Protein AF-A0A396HF95-F1 (afdb_monomer_lite)

pLDDT: mean 95.22, std 3.92, range [80.38, 98.25]

Sequence (50 aa):
MPLRIDDRKVKSLRGKEIPLVRVVWGGATGESLTWELESKMRESYPELFA

Foldseek 3Di:
DWDAFPDWDWDADPNDTFIWTWTWDDDPVGTDTDIDGPVVCCVPPVVRVD

Organism: Medicago truncatula (NCBI:txid3880)

Secondary structure (DSSP, 8-state):
-EEEEEEEEEEEETTEEEEEEEEEEEETTEEEEEEEEHHHHHHH-GGGG-

Structure (mmCIF, N/CA/C/O backbone):
data_AF-A0A396HF95-F1
#
_entry.id   AF-A0A396HF95-F1
#
loop_
_atom_site.group_PDB
_atom_site.id
_atom_site.type_symbol
_atom_site.label_atom_id
_atom_site.label_alt_id
_atom_site.label_comp_id
_atom_site.label_asym_id
_atom_site.label_entity_id
_atom_site.label_seq_id
_atom_site.pdbx_PDB_ins_code
_atom_site.Cartn_x
_atom_site.Cartn_y
_atom_site.Cartn_z
_atom_site.occupancy
_atom_site.B_iso_or_equiv
_atom_site.auth_seq_id
_atom_site.auth_comp_id
_atom_site.auth_asym_id
_atom_site.auth_atom_id
_atom_site.pdbx_PDB_model_num
ATOM 1 N N . MET A 1 1 ? 7.095 3.171 -9.997 1.00 89.88 1 MET A N 1
ATOM 2 C CA . MET A 1 1 ? 5.640 3.456 -10.033 1.00 89.88 1 MET A CA 1
ATOM 3 C C . MET A 1 1 ? 4.892 2.236 -9.529 1.00 89.88 1 MET A C 1
ATOM 5 O O . MET A 1 1 ? 5.376 1.139 -9.797 1.00 89.88 1 MET A O 1
ATOM 9 N N . PRO A 1 2 ? 3.784 2.380 -8.789 1.00 95.50 2 PRO A N 1
ATOM 10 C CA . PRO A 1 2 ? 2.998 1.220 -8.395 1.00 95.50 2 PRO A CA 1
ATOM 11 C C . PRO A 1 2 ? 2.297 0.648 -9.630 1.00 95.50 2 PRO A C 1
ATOM 13 O O . PRO A 1 2 ? 1.817 1.393 -10.478 1.00 95.50 2 PRO A O 1
ATOM 16 N N . LEU A 1 3 ? 2.312 -0.673 -9.761 1.00 95.38 3 LEU A N 1
ATOM 17 C CA . LEU A 1 3 ? 1.774 -1.387 -10.918 1.00 95.38 3 LEU A CA 1
ATOM 18 C C . LEU A 1 3 ? 0.411 -1.993 -10.606 1.00 95.38 3 LEU 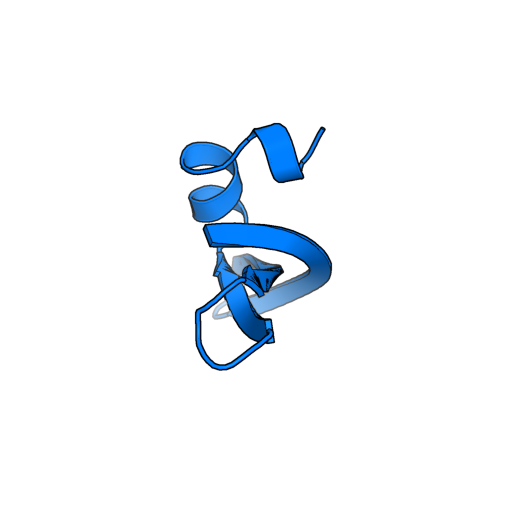A C 1
ATOM 20 O O . LEU A 1 3 ? -0.510 -1.893 -11.406 1.00 95.38 3 LEU A O 1
ATOM 24 N N . ARG A 1 4 ? 0.298 -2.654 -9.451 1.00 96.12 4 ARG A N 1
ATOM 25 C CA . ARG A 1 4 ? -0.921 -3.336 -9.010 1.00 96.12 4 ARG A CA 1
ATOM 26 C C . ARG A 1 4 ? -0.880 -3.633 -7.520 1.00 96.12 4 ARG A C 1
ATOM 28 O O . ARG A 1 4 ? 0.188 -3.663 -6.902 1.00 96.12 4 ARG A O 1
ATOM 35 N N . ILE A 1 5 ? -2.051 -3.925 -6.974 1.00 97.44 5 ILE A N 1
ATOM 36 C CA . ILE A 1 5 ? -2.192 -4.530 -5.653 1.00 97.44 5 ILE A CA 1
ATOM 37 C C . ILE A 1 5 ? -2.150 -6.047 -5.829 1.00 97.44 5 ILE A C 1
ATOM 39 O O . ILE A 1 5 ? -2.888 -6.608 -6.634 1.00 97.44 5 ILE A O 1
ATOM 43 N N . ASP A 1 6 ? -1.254 -6.699 -5.100 1.00 97.12 6 ASP A N 1
ATOM 44 C CA . ASP A 1 6 ? -1.079 -8.153 -5.119 1.00 97.12 6 ASP A CA 1
ATOM 45 C C . ASP A 1 6 ? -1.888 -8.843 -4.018 1.00 97.12 6 ASP A C 1
ATOM 47 O O . ASP A 1 6 ? -2.308 -9.981 -4.183 1.00 97.12 6 ASP A O 1
ATOM 51 N N . ASP A 1 7 ? -2.109 -8.158 -2.890 1.00 97.69 7 ASP A N 1
ATOM 52 C CA . ASP A 1 7 ? -2.797 -8.730 -1.732 1.00 97.69 7 ASP A CA 1
ATOM 53 C C . ASP A 1 7 ? -3.344 -7.654 -0.779 1.00 97.69 7 ASP A C 1
ATOM 55 O O . ASP A 1 7 ? -2.931 -6.490 -0.828 1.00 97.69 7 ASP A O 1
ATOM 59 N N . ARG A 1 8 ? -4.243 -8.044 0.131 1.00 97.50 8 ARG A N 1
ATOM 60 C CA . ARG A 1 8 ? -4.800 -7.199 1.196 1.00 97.50 8 ARG A CA 1
ATOM 61 C C . ARG A 1 8 ? -4.789 -7.938 2.530 1.00 97.50 8 ARG A C 1
ATOM 63 O O . ARG A 1 8 ? -5.064 -9.129 2.600 1.00 97.50 8 ARG A O 1
ATOM 70 N N . LYS A 1 9 ? -4.516 -7.222 3.620 1.00 97.25 9 LYS A N 1
ATOM 71 C CA . LYS A 1 9 ? -4.639 -7.761 4.982 1.00 97.25 9 LYS A CA 1
ATOM 72 C C . LYS A 1 9 ? -5.056 -6.688 5.968 1.00 97.25 9 LYS A C 1
ATOM 74 O O . LYS A 1 9 ? -4.704 -5.525 5.809 1.00 97.25 9 LYS A O 1
ATOM 79 N N . VAL A 1 10 ? -5.707 -7.095 7.047 1.00 97.62 10 VAL A N 1
ATOM 80 C CA . VAL A 1 10 ? -6.039 -6.210 8.167 1.00 97.62 10 VAL A CA 1
ATOM 81 C C . VAL A 1 10 ? -5.182 -6.594 9.366 1.00 97.62 10 VAL A C 1
ATOM 83 O O . VAL A 1 10 ? -5.051 -7.772 9.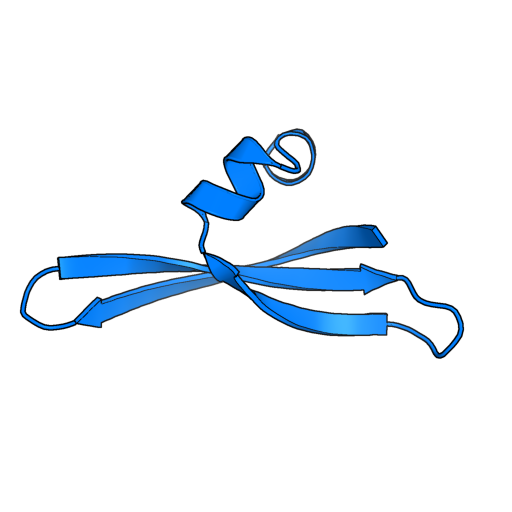696 1.00 97.62 10 VAL A O 1
ATOM 86 N N . LYS A 1 11 ? -4.558 -5.605 10.011 1.00 95.88 11 LYS A N 1
ATOM 87 C CA . LYS A 1 11 ? -3.851 -5.790 11.284 1.00 95.88 11 LYS A CA 1
ATOM 88 C C . LYS A 1 11 ? -4.616 -5.118 12.410 1.00 95.88 11 LYS A C 1
ATOM 90 O O . LYS A 1 11 ? -4.955 -3.946 12.298 1.00 95.88 11 LYS A O 1
ATOM 95 N N . SER A 1 12 ? -4.800 -5.816 13.522 1.00 96.50 12 SER A N 1
ATOM 96 C CA . SER A 1 12 ? -5.362 -5.226 14.737 1.00 96.50 12 SER A CA 1
ATOM 97 C C . SER A 1 12 ? -4.237 -4.700 15.630 1.00 96.50 12 SER A C 1
ATOM 99 O O . SER A 1 12 ? -3.358 -5.456 16.043 1.00 96.50 12 SER A O 1
ATOM 101 N N . LEU A 1 13 ? -4.252 -3.406 15.948 1.00 93.62 13 LEU A N 1
ATOM 102 C CA . LEU A 1 13 ? -3.306 -2.778 16.869 1.00 93.62 13 LEU A CA 1
ATOM 103 C C . LEU A 1 13 ? -4.070 -1.945 17.897 1.00 93.62 13 LEU A C 1
ATOM 105 O O . LEU A 1 13 ? -4.737 -0.975 17.547 1.00 93.62 13 LEU A O 1
ATOM 109 N N . ARG A 1 14 ? -3.959 -2.318 19.180 1.00 94.19 14 ARG A N 1
ATOM 110 C CA . ARG A 1 14 ? -4.631 -1.631 20.303 1.00 94.19 14 ARG A CA 1
ATOM 111 C C . ARG A 1 14 ? -6.145 -1.462 20.081 1.00 94.19 14 ARG A C 1
ATOM 113 O O . ARG A 1 14 ? -6.693 -0.389 20.306 1.00 94.19 14 ARG A O 1
ATOM 120 N N . GLY A 1 15 ? -6.799 -2.512 19.581 1.00 94.62 15 GLY A N 1
ATOM 121 C CA . GLY A 1 15 ? -8.239 -2.511 19.295 1.00 94.62 15 GLY A CA 1
ATOM 122 C C . GLY A 1 15 ? -8.653 -1.761 18.024 1.00 94.62 15 GLY A C 1
ATOM 123 O O . GLY A 1 15 ? -9.842 -1.682 17.746 1.00 94.62 15 GLY A O 1
ATOM 124 N N . LYS A 1 16 ? -7.706 -1.224 17.241 1.00 95.38 16 LYS A N 1
ATOM 125 C CA . LYS A 1 16 ? -7.987 -0.609 15.937 1.00 95.38 16 LYS A CA 1
ATOM 126 C C . LYS A 1 16 ? -7.591 -1.537 14.803 1.00 95.38 16 LYS A C 1
ATOM 128 O O . LYS A 1 16 ? -6.515 -2.130 14.843 1.00 95.38 16 LYS A O 1
ATOM 133 N N . GLU A 1 17 ? -8.429 -1.609 13.782 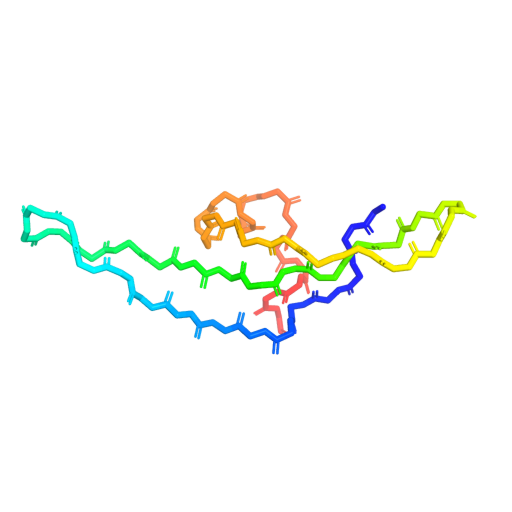1.00 96.88 17 GLU A N 1
ATOM 134 C CA . GLU A 1 17 ? -8.127 -2.303 12.535 1.00 96.88 17 GLU A CA 1
ATOM 135 C C . GLU A 1 17 ? -7.370 -1.379 11.579 1.00 96.88 17 GLU A C 1
ATOM 137 O O . GLU A 1 17 ? -7.748 -0.228 11.365 1.00 96.88 17 GLU A O 1
ATOM 142 N N . ILE A 1 18 ? -6.272 -1.883 11.022 1.00 97.44 18 ILE A N 1
ATOM 143 C CA . ILE A 1 18 ? -5.392 -1.172 10.097 1.00 97.44 18 ILE A C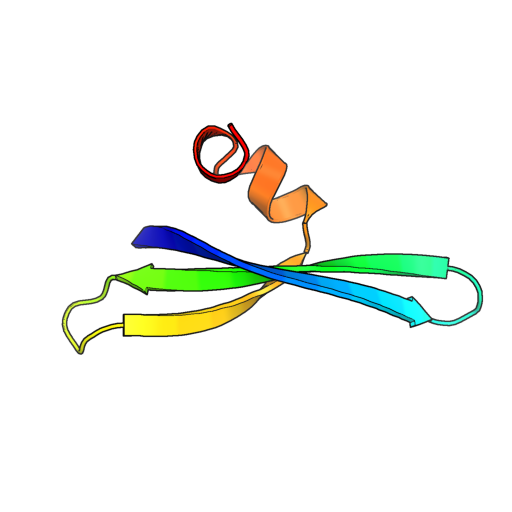A 1
ATOM 144 C C . ILE A 1 18 ? -5.326 -1.987 8.800 1.00 97.44 18 ILE A C 1
ATOM 146 O O . ILE A 1 18 ? -4.571 -2.967 8.736 1.00 97.44 18 ILE A O 1
ATOM 150 N N . PRO A 1 19 ? -6.112 -1.614 7.776 1.00 97.81 19 PRO A N 1
ATOM 151 C CA . PRO A 1 19 ? -6.046 -2.234 6.460 1.00 97.81 19 PRO A CA 1
ATOM 152 C C . PRO A 1 19 ? -4.739 -1.877 5.745 1.00 97.81 19 PRO A C 1
ATOM 154 O O . PRO A 1 19 ? -4.334 -0.712 5.667 1.00 97.81 19 PRO A O 1
ATOM 157 N N . LEU A 1 20 ? -4.074 -2.899 5.223 1.00 98.25 20 LEU A N 1
ATOM 158 C CA . LEU A 1 20 ? -2.838 -2.813 4.462 1.00 98.25 20 LEU A CA 1
ATOM 159 C C . LEU A 1 20 ? -3.024 -3.499 3.114 1.00 98.25 20 LEU A C 1
ATOM 161 O O . LEU A 1 20 ? -3.634 -4.566 3.024 1.00 98.25 20 LEU A O 1
ATOM 165 N N . VAL A 1 21 ? -2.403 -2.937 2.088 1.00 98.12 21 VAL A N 1
ATOM 166 C CA . VAL A 1 21 ? -2.330 -3.518 0.748 1.00 98.12 21 VAL A CA 1
ATOM 167 C C . VAL A 1 21 ? -0.882 -3.837 0.410 1.00 98.12 21 VAL A C 1
ATOM 169 O O . VAL A 1 21 ? 0.031 -3.092 0.770 1.00 98.12 21 VAL A O 1
ATOM 172 N N . ARG A 1 22 ? -0.656 -4.965 -0.257 1.00 98.06 22 ARG A N 1
ATOM 173 C CA . ARG A 1 22 ? 0.648 -5.318 -0.808 1.00 98.06 22 ARG A CA 1
ATOM 174 C C . ARG A 1 22 ? 0.730 -4.752 -2.214 1.00 98.06 22 ARG A C 1
ATOM 176 O O . ARG A 1 22 ? -0.061 -5.134 -3.071 1.00 98.06 22 ARG A O 1
ATOM 183 N N . VAL A 1 23 ? 1.662 -3.841 -2.440 1.00 97.56 23 VAL A N 1
ATOM 184 C CA . VAL A 1 23 ? 1.799 -3.112 -3.700 1.00 97.56 23 VAL A CA 1
ATOM 185 C C . VAL A 1 23 ? 3.026 -3.627 -4.433 1.00 97.56 23 VAL A C 1
ATOM 187 O O . VAL A 1 23 ? 4.111 -3.709 -3.853 1.00 97.56 23 VAL A O 1
ATOM 190 N N . VAL A 1 24 ? 2.839 -3.972 -5.705 1.00 97.00 24 VAL A N 1
ATOM 191 C CA . VAL A 1 24 ? 3.934 -4.248 -6.638 1.00 97.00 24 VAL A CA 1
ATOM 192 C C . VAL A 1 24 ? 4.378 -2.921 -7.226 1.00 97.00 24 VAL A C 1
ATOM 194 O O . VAL A 1 24 ? 3.569 -2.189 -7.795 1.00 97.00 24 VAL A O 1
ATOM 197 N N . TRP A 1 25 ? 5.663 -2.622 -7.127 1.00 95.62 25 TRP A N 1
ATOM 198 C CA . TRP A 1 25 ? 6.276 -1.427 -7.684 1.00 95.62 25 TRP A CA 1
ATOM 199 C C . TRP A 1 25 ? 7.171 -1.809 -8.848 1.00 95.62 25 TRP A C 1
ATOM 201 O O . TRP A 1 25 ? 8.073 -2.624 -8.688 1.00 95.62 25 TRP A O 1
ATOM 211 N N . GLY A 1 26 ? 6.964 -1.171 -9.992 1.00 94.56 26 GLY A N 1
ATOM 212 C CA . GLY A 1 26 ? 7.902 -1.206 -11.103 1.00 94.56 26 GLY A CA 1
ATOM 213 C C . GLY A 1 26 ? 9.053 -0.236 -10.850 1.00 94.56 26 GLY A C 1
ATOM 214 O O . GLY A 1 26 ? 8.820 0.935 -10.510 1.00 94.56 26 GLY A O 1
ATOM 215 N N . GLY A 1 27 ? 10.281 -0.718 -11.036 1.00 86.81 27 GLY A N 1
ATOM 216 C CA . GLY A 1 27 ? 11.513 0.060 -10.956 1.00 86.81 27 GLY A CA 1
ATOM 217 C C . GLY A 1 27 ? 12.577 -0.435 -11.938 1.00 86.81 27 GLY A C 1
ATOM 218 O O . GLY A 1 27 ? 12.446 -1.500 -12.535 1.00 86.81 27 GLY A O 1
ATOM 219 N N . ALA A 1 28 ? 13.648 0.348 -12.099 1.00 80.38 28 ALA A N 1
ATOM 220 C CA . ALA A 1 28 ? 14.735 0.050 -13.040 1.00 80.38 28 ALA A CA 1
ATOM 221 C C . ALA A 1 28 ? 15.468 -1.270 -12.730 1.00 80.38 28 ALA A C 1
ATOM 223 O O . ALA A 1 28 ? 16.011 -1.904 -13.627 1.00 80.38 28 ALA A O 1
ATOM 224 N N . THR A 1 29 ? 15.464 -1.690 -11.465 1.00 83.38 29 THR A N 1
ATOM 225 C CA . THR A 1 29 ? 16.081 -2.929 -10.971 1.00 83.38 29 THR A CA 1
ATOM 226 C C . THR A 1 29 ? 15.097 -4.095 -10.826 1.00 83.38 29 THR A C 1
ATOM 228 O O . THR A 1 29 ? 15.479 -5.141 -10.308 1.00 83.38 29 THR A O 1
ATOM 231 N N . GLY A 1 30 ? 13.853 -3.946 -11.297 1.00 88.44 30 GLY A N 1
ATOM 232 C CA . GLY A 1 30 ? 12.819 -4.981 -11.254 1.00 88.44 30 GLY A CA 1
ATOM 233 C C . GLY A 1 30 ? 11.624 -4.625 -10.371 1.00 88.44 30 GLY A C 1
ATOM 234 O O . GLY A 1 30 ? 11.430 -3.470 -9.979 1.00 88.44 30 GLY A O 1
ATOM 235 N N . GLU A 1 31 ? 10.800 -5.633 -10.089 1.00 93.50 31 GLU A N 1
ATOM 236 C CA . GLU A 1 31 ? 9.622 -5.484 -9.239 1.00 93.50 31 GLU A CA 1
ATOM 237 C C . GLU A 1 31 ? 9.997 -5.509 -7.754 1.00 93.50 31 GLU A C 1
ATOM 239 O O . GLU A 1 31 ? 10.784 -6.340 -7.302 1.00 93.50 31 GLU A O 1
ATOM 244 N N . SER A 1 32 ? 9.408 -4.602 -6.978 1.00 94.44 32 SER A N 1
ATOM 245 C CA . SER A 1 32 ? 9.501 -4.595 -5.515 1.00 94.44 32 SER A CA 1
ATOM 246 C C . SER A 1 32 ? 8.120 -4.764 -4.893 1.00 94.44 32 SER A C 1
ATOM 248 O O . SER A 1 32 ? 7.136 -4.253 -5.418 1.00 94.44 32 SER A O 1
ATOM 250 N N . LEU A 1 33 ? 8.046 -5.451 -3.753 1.00 95.75 33 LEU A N 1
ATOM 251 C CA . LEU A 1 33 ? 6.803 -5.703 -3.023 1.00 95.75 33 LEU A CA 1
ATOM 252 C C . LEU A 1 33 ? 6.868 -5.043 -1.648 1.00 95.75 33 LEU A C 1
ATOM 254 O O . LEU A 1 33 ? 7.690 -5.429 -0.815 1.00 95.75 33 LEU A O 1
ATOM 258 N N . THR A 1 34 ? 5.984 -4.080 -1.384 1.00 96.56 34 THR A N 1
ATOM 259 C CA . THR A 1 34 ? 5.871 -3.446 -0.058 1.00 96.56 34 THR A CA 1
ATOM 260 C C . THR A 1 34 ? 4.444 -3.516 0.471 1.00 96.56 34 THR A C 1
ATOM 262 O O . THR A 1 34 ? 3.494 -3.698 -0.286 1.00 96.56 34 THR A O 1
ATOM 265 N N . TRP A 1 35 ? 4.291 -3.413 1.792 1.00 97.75 35 TRP A N 1
ATOM 266 C CA . TRP A 1 35 ? 2.988 -3.285 2.442 1.00 97.75 35 TRP A CA 1
ATOM 267 C C . TRP A 1 35 ? 2.740 -1.822 2.790 1.00 97.75 35 TRP A C 1
ATOM 269 O O . TRP A 1 35 ? 3.458 -1.266 3.616 1.00 97.75 35 TRP A O 1
ATOM 279 N N . GLU A 1 36 ? 1.695 -1.239 2.215 1.00 97.81 36 GLU A N 1
ATOM 280 C CA . GLU A 1 36 ? 1.305 0.154 2.428 1.00 97.81 36 GLU A CA 1
ATOM 281 C C . GLU A 1 36 ? -0.077 0.246 3.077 1.00 97.81 36 GLU A C 1
ATOM 283 O O . GLU A 1 36 ? -0.884 -0.683 2.999 1.00 97.81 36 GLU A O 1
ATOM 288 N N . LEU A 1 37 ? -0.368 1.384 3.709 1.00 97.94 37 LEU A N 1
ATOM 289 C CA . LE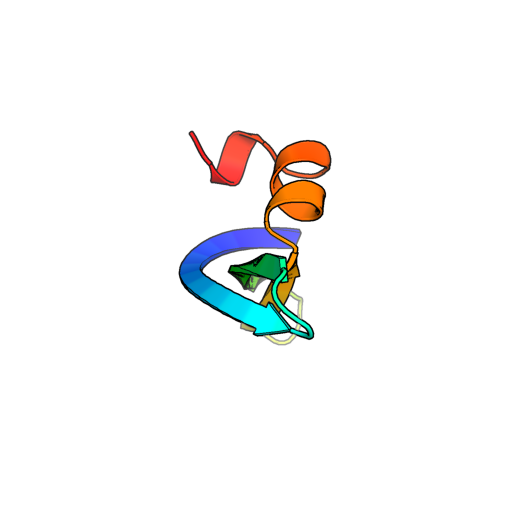U A 1 37 ? -1.711 1.676 4.212 1.00 97.94 37 LEU A CA 1
ATOM 290 C C . LEU A 1 37 ? -2.694 1.775 3.049 1.00 97.94 37 LEU A C 1
ATOM 292 O O . LEU A 1 37 ? -2.464 2.520 2.095 1.00 97.94 37 LEU A O 1
ATOM 296 N N . GLU A 1 38 ? -3.817 1.070 3.163 1.00 98.12 38 GLU A N 1
ATOM 297 C CA . GLU A 1 38 ? -4.842 1.084 2.121 1.00 98.12 38 GLU A CA 1
ATOM 298 C C . GLU A 1 38 ? -5.392 2.495 1.886 1.00 98.12 38 GLU A C 1
ATOM 300 O O . GLU A 1 38 ? -5.539 2.906 0.740 1.00 98.12 38 GLU A O 1
ATOM 305 N N . SER A 1 39 ? -5.630 3.263 2.953 1.00 97.56 39 SER A N 1
ATOM 306 C CA . SER A 1 39 ? -6.122 4.643 2.851 1.00 97.56 39 SER A CA 1
ATOM 307 C C . SER A 1 39 ? -5.179 5.537 2.046 1.00 97.56 39 SER A C 1
ATOM 309 O O . SER A 1 39 ? -5.620 6.237 1.140 1.00 97.56 39 SER A O 1
ATOM 311 N N . LYS A 1 40 ? -3.873 5.454 2.323 1.00 97.62 40 LYS A N 1
ATOM 312 C CA . LYS A 1 40 ? -2.840 6.220 1.619 1.00 97.62 40 LYS A CA 1
ATOM 313 C C . LYS A 1 40 ? -2.781 5.849 0.138 1.00 97.62 40 LYS A C 1
ATOM 315 O O . LYS A 1 40 ? -2.677 6.724 -0.716 1.00 97.62 40 LYS A O 1
ATOM 320 N N . MET A 1 41 ? -2.856 4.554 -0.168 1.00 97.19 41 MET A N 1
ATOM 321 C CA . MET A 1 41 ? -2.828 4.080 -1.550 1.00 97.19 41 MET A CA 1
ATOM 322 C C . MET A 1 41 ? -4.102 4.458 -2.309 1.00 97.19 41 MET A C 1
ATOM 324 O O . MET A 1 41 ? -3.997 4.830 -3.469 1.00 97.19 41 MET A O 1
ATOM 328 N N . ARG A 1 42 ? -5.279 4.435 -1.672 1.00 97.06 42 ARG A N 1
ATOM 329 C CA . ARG A 1 42 ? -6.532 4.906 -2.289 1.00 97.06 42 ARG A CA 1
ATOM 330 C C . ARG A 1 42 ? -6.509 6.399 -2.602 1.00 97.06 42 ARG A C 1
ATOM 332 O O . ARG A 1 42 ? -7.101 6.808 -3.589 1.00 97.06 42 ARG A O 1
ATOM 339 N N . GLU A 1 43 ? -5.851 7.199 -1.769 1.00 97.81 43 GLU A N 1
ATOM 340 C CA . GLU A 1 43 ? -5.703 8.638 -1.998 1.00 97.81 43 GLU A CA 1
ATOM 341 C C . GLU A 1 43 ? -4.692 8.940 -3.111 1.00 97.81 43 GLU A C 1
ATOM 343 O O . GLU A 1 43 ? -4.957 9.766 -3.978 1.00 97.81 43 GLU A O 1
ATOM 348 N N . SER A 1 44 ? -3.538 8.266 -3.098 1.00 96.94 44 SER A N 1
ATOM 349 C CA . SER A 1 44 ? -2.440 8.558 -4.032 1.00 96.94 44 SER A CA 1
ATOM 350 C C . SER A 1 44 ? -2.577 7.862 -5.390 1.00 96.94 44 SER A C 1
ATOM 352 O O . SER A 1 44 ? -2.094 8.392 -6.385 1.00 96.94 44 SER A O 1
ATOM 354 N N . TYR A 1 45 ? -3.188 6.676 -5.417 1.00 96.69 45 TYR A N 1
ATOM 355 C CA . TYR A 1 45 ? -3.293 5.793 -6.585 1.00 96.69 45 TYR A CA 1
ATOM 356 C C . TYR A 1 45 ? -4.678 5.112 -6.637 1.00 96.69 45 TYR A C 1
ATOM 358 O O . TYR A 1 45 ? -4.776 3.878 -6.552 1.00 96.69 45 TYR A O 1
ATOM 366 N N . PRO A 1 46 ? -5.778 5.890 -6.697 1.00 96.56 46 PRO A N 1
ATOM 367 C CA . PRO A 1 46 ? -7.143 5.357 -6.691 1.00 96.56 46 PRO A CA 1
ATOM 368 C C . PRO A 1 46 ? -7.413 4.361 -7.829 1.00 96.56 46 PRO A C 1
ATOM 370 O O . PRO A 1 46 ? -8.206 3.436 -7.656 1.00 96.56 46 PRO A O 1
ATOM 373 N N . GLU A 1 47 ? -6.729 4.502 -8.964 1.00 95.56 47 GLU A N 1
ATOM 374 C CA . GLU A 1 47 ? -6.836 3.632 -10.137 1.00 95.56 47 GLU A CA 1
ATOM 375 C C . GLU A 1 47 ? -6.441 2.176 -9.864 1.00 95.56 47 GLU A C 1
ATOM 377 O O . GLU A 1 47 ? -6.917 1.276 -10.548 1.00 95.56 47 GLU A O 1
ATOM 382 N N . LEU A 1 48 ? -5.625 1.917 -8.836 1.00 95.44 48 LEU A N 1
ATOM 383 C CA . LEU A 1 48 ? -5.238 0.557 -8.442 1.00 95.44 48 LEU A CA 1
ATOM 384 C C . LEU A 1 48 ? -6.335 -0.180 -7.656 1.00 95.44 48 LEU A C 1
ATOM 386 O O . LEU A 1 48 ? -6.175 -1.361 -7.339 1.00 95.44 48 LEU A O 1
ATOM 390 N N . PHE A 1 49 ? -7.415 0.519 -7.291 1.00 93.81 49 PHE A N 1
ATOM 391 C CA . PHE A 1 49 ? -8.545 -0.003 -6.516 1.00 93.81 49 PHE A CA 1
ATOM 392 C C . PHE A 1 49 ? -9.850 -0.099 -7.317 1.00 93.81 49 PHE A C 1
ATOM 394 O O . PHE A 1 49 ? -10.866 -0.468 -6.720 1.00 93.81 49 PHE A O 1
ATOM 401 N N . ALA A 1 50 ? -9.819 0.262 -8.603 1.00 84.88 50 ALA A N 1
ATOM 402 C CA . ALA A 1 50 ? -10.952 0.176 -9.523 1.00 84.88 50 ALA A CA 1
ATOM 403 C C . ALA A 1 50 ? -11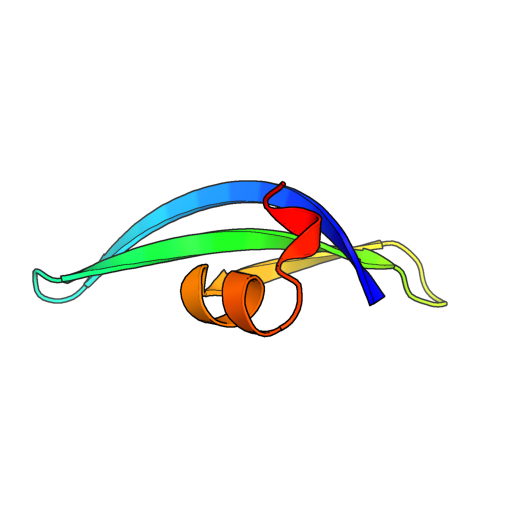.244 -1.266 -9.968 1.00 84.88 50 ALA A C 1
ATOM 405 O O . ALA A 1 50 ? -10.299 -2.089 -10.002 1.00 84.88 50 ALA A O 1
#

Radius of gyration: 11.73 Å; chains: 1; bounding box: 27×17×33 Å